Protein AF-A0A5N7BN21-F1 (afdb_monomer_lite)

Sequence (150 aa):
MSEHLEARNLRPLQSQPNEGQCDARDVNPSVMTLRRVSSACKECKRRRIRCNNHKPCDECILHSRECVSDEQCDKRRRISRKNTEQKLEYYRIFLAQLCKAIRECSPTEVDLIVKCVR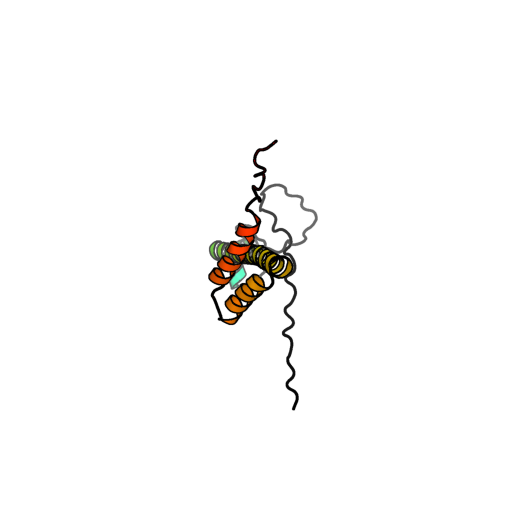SGASEEDIRREVARWLNSEMTPCASESNNQQI

InterPro domains:
  IPR001138 Zn(2)Cys(6) fungal-type DNA-binding domain [PF00172] (40-75)
  IPR001138 Zn(2)Cys(6) fungal-type DNA-binding domain [PS00463] (40-67)
  IPR001138 Zn(2)Cys(6) fungal-type DNA-binding domain [PS50048] (40-69)
  IPR001138 Zn(2)Cys(6) fungal-type DNA-binding domain [SM00066] (35-78)
  IPR001138 Zn(2)Cys(6) fungal-type DNA-binding domain [cd00067] (36-68)
  IPR036864 Zn(2)-C6 fungal-type DNA-binding domain superfamily [G3DSA:4.10.240.10] (32-92)
  IPR036864 Zn(2)-C6 fungal-type DNA-binding domain superfamily [SSF57701] (33-78)
  IPR053187 Notoamide biosynthesis regulator [PTHR47256] (1-136)

Structure (mmCIF, N/CA/C/O backbone):
data_AF-A0A5N7BN21-F1
#
_entry.id   AF-A0A5N7BN21-F1
#
loop_
_atom_site.group_PDB
_atom_site.id
_atom_site.type_symbol
_atom_site.label_atom_id
_atom_site.label_alt_id
_atom_site.label_comp_id
_atom_site.label_asym_id
_atom_site.label_entity_id
_atom_site.label_seq_id
_atom_site.pdbx_PDB_ins_code
_atom_site.Cartn_x
_atom_site.Cartn_y
_atom_site.Cartn_z
_atom_site.occupancy
_atom_site.B_iso_or_equiv
_atom_site.auth_seq_id
_atom_site.auth_comp_id
_atom_site.auth_asym_id
_atom_site.auth_atom_id
_atom_site.pdbx_PDB_model_num
ATOM 1 N N . MET A 1 1 ? -29.474 -26.350 0.770 1.00 38.09 1 MET A N 1
ATOM 2 C CA . MET A 1 1 ? -28.546 -26.363 -0.378 1.00 38.09 1 MET A CA 1
ATOM 3 C C . MET A 1 1 ? -27.389 -25.457 -0.004 1.00 38.09 1 MET A C 1
ATOM 5 O O . MET A 1 1 ? -27.600 -24.261 0.110 1.00 38.09 1 MET A O 1
ATOM 9 N N . SER A 1 2 ? -26.253 -26.044 0.373 1.00 40.28 2 SER A N 1
ATOM 10 C CA . SER A 1 2 ? -25.100 -25.324 0.929 1.00 40.28 2 SER A CA 1
ATOM 11 C C . SER A 1 2 ? -24.259 -24.743 -0.201 1.00 40.28 2 SER A C 1
ATOM 13 O O . SER A 1 2 ? -23.744 -25.493 -1.027 1.00 40.28 2 SER A O 1
ATOM 15 N N . GLU A 1 3 ? -24.126 -23.420 -0.235 1.00 46.72 3 GLU A N 1
ATOM 16 C CA . GLU A 1 3 ? -23.236 -22.717 -1.155 1.00 46.72 3 GLU A CA 1
ATOM 17 C C . GLU A 1 3 ? -21.786 -22.854 -0.67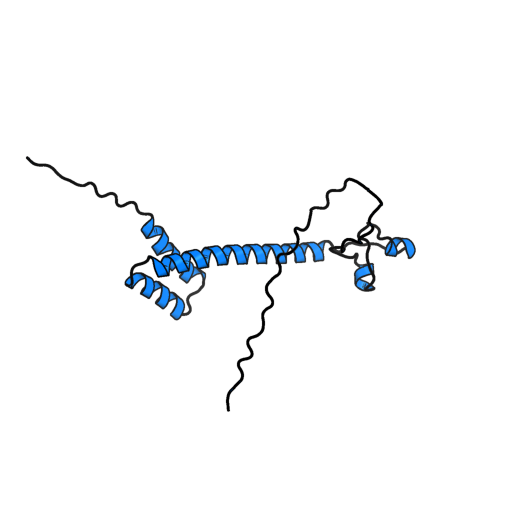4 1.00 46.72 3 GLU A C 1
ATOM 19 O O . GLU A 1 3 ? -21.428 -22.458 0.437 1.00 46.72 3 GLU A O 1
ATOM 24 N N . HIS A 1 4 ? -20.947 -23.459 -1.512 1.00 44.28 4 HIS A N 1
ATOM 25 C CA . HIS A 1 4 ? -19.506 -23.523 -1.311 1.00 44.28 4 HIS A CA 1
ATOM 26 C C . HIS A 1 4 ? -18.904 -22.124 -1.480 1.00 44.28 4 HIS A C 1
ATOM 28 O O . HIS A 1 4 ? -18.790 -21.612 -2.593 1.00 44.28 4 HIS A O 1
ATOM 34 N N . LEU A 1 5 ? -18.474 -21.516 -0.374 1.00 54.94 5 LEU A N 1
ATOM 35 C CA . LEU A 1 5 ? -17.612 -20.341 -0.398 1.00 54.94 5 LEU A CA 1
ATOM 36 C C . LEU A 1 5 ? -16.196 -20.797 -0.786 1.00 54.94 5 LEU A C 1
ATOM 38 O O . LEU A 1 5 ? -15.387 -21.157 0.070 1.00 54.94 5 LEU A O 1
ATOM 42 N N . GLU A 1 6 ? -15.902 -20.840 -2.086 1.00 50.84 6 GLU A N 1
ATOM 43 C CA . GLU A 1 6 ? -14.535 -21.056 -2.560 1.00 50.84 6 GLU A CA 1
ATOM 44 C C . GLU A 1 6 ? -13.660 -19.878 -2.120 1.00 50.84 6 GLU A C 1
ATOM 46 O O . GLU A 1 6 ? -13.686 -18.782 -2.689 1.00 50.84 6 GLU A O 1
ATOM 51 N N . ALA A 1 7 ? -12.858 -20.111 -1.083 1.00 51.22 7 ALA A N 1
ATOM 52 C CA . ALA A 1 7 ? -11.758 -19.238 -0.730 1.00 51.22 7 ALA A CA 1
ATOM 53 C C . ALA A 1 7 ? -10.814 -19.162 -1.937 1.00 51.22 7 ALA A C 1
ATOM 55 O O . ALA A 1 7 ? -10.098 -20.113 -2.257 1.00 51.22 7 ALA A O 1
ATOM 56 N N . ARG A 1 8 ? -10.822 -18.021 -2.635 1.00 61.31 8 ARG A N 1
ATOM 57 C CA . ARG A 1 8 ? -9.830 -17.709 -3.666 1.00 61.31 8 ARG A CA 1
ATOM 58 C C . ARG A 1 8 ? -8.457 -17.790 -3.009 1.00 61.31 8 ARG A C 1
ATOM 60 O O . ARG A 1 8 ? -8.076 -16.898 -2.258 1.00 61.31 8 ARG A O 1
ATOM 67 N N . ASN A 1 9 ? -7.742 -18.877 -3.285 1.00 54.56 9 ASN A N 1
ATOM 68 C CA . ASN A 1 9 ? -6.371 -19.110 -2.852 1.00 54.56 9 ASN A CA 1
ATOM 69 C C . ASN A 1 9 ? -5.457 -18.031 -3.453 1.00 54.56 9 ASN A C 1
ATOM 71 O O . ASN A 1 9 ? -4.865 -18.208 -4.521 1.00 54.56 9 ASN A O 1
ATOM 75 N N . LEU A 1 10 ? -5.373 -16.878 -2.790 1.00 52.53 10 LEU A N 1
ATOM 76 C CA . LEU A 1 10 ? -4.422 -15.830 -3.126 1.00 52.53 10 LEU A CA 1
ATOM 77 C C . LEU A 1 10 ? -3.025 -16.375 -2.828 1.00 52.53 10 LEU A C 1
ATOM 79 O O . LEU A 1 10 ? -2.681 -16.648 -1.679 1.00 52.53 10 LEU A O 1
ATOM 83 N N . ARG A 1 11 ? -2.223 -16.577 -3.881 1.00 62.66 11 ARG A N 1
ATOM 84 C CA . ARG A 1 11 ? -0.827 -16.995 -3.721 1.00 62.66 11 ARG A CA 1
ATOM 85 C C . ARG A 1 11 ? -0.070 -15.947 -2.898 1.00 62.66 11 ARG A C 1
ATOM 87 O O . ARG A 1 11 ? -0.191 -14.759 -3.207 1.00 62.66 11 ARG A O 1
ATOM 94 N N . PRO A 1 12 ? 0.765 -16.366 -1.932 1.00 52.12 12 PRO A N 1
ATOM 95 C CA . PRO A 1 12 ? 1.691 -15.464 -1.264 1.00 52.12 12 PRO A CA 1
ATOM 96 C C . PRO A 1 12 ? 2.575 -14.755 -2.296 1.00 52.12 12 PRO A C 1
ATOM 98 O O . PRO A 1 12 ? 3.145 -15.401 -3.180 1.00 52.12 12 PRO A O 1
ATOM 101 N N . LEU A 1 13 ? 2.691 -13.429 -2.193 1.00 48.34 13 LEU A N 1
ATOM 102 C CA . LEU A 1 13 ? 3.691 -12.666 -2.936 1.00 48.34 13 LEU A CA 1
ATOM 103 C C . LEU A 1 13 ? 5.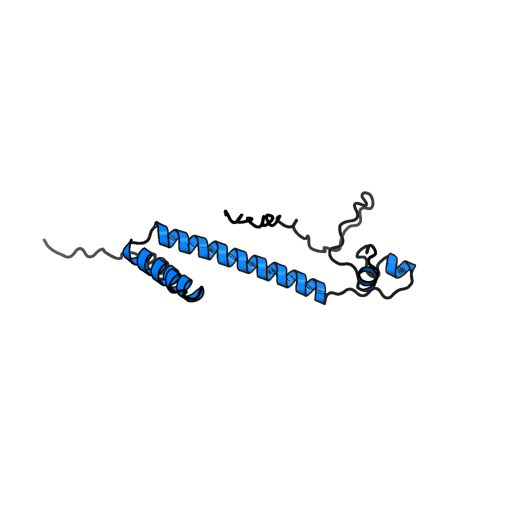074 -13.153 -2.489 1.00 48.34 13 LEU A C 1
ATOM 105 O O . LEU A 1 13 ? 5.533 -12.817 -1.401 1.00 48.34 13 LEU A O 1
ATOM 109 N N . GLN A 1 14 ? 5.729 -13.968 -3.317 1.00 50.12 14 GLN A N 1
ATOM 110 C CA . GLN A 1 14 ? 7.148 -14.263 -3.144 1.00 50.12 14 GLN A CA 1
ATOM 111 C C . GLN A 1 14 ? 7.927 -12.946 -3.197 1.00 50.12 14 GLN A C 1
ATOM 113 O O . GLN A 1 14 ? 7.736 -12.137 -4.111 1.00 50.12 14 GLN A O 1
ATOM 118 N N . SER A 1 15 ? 8.814 -12.746 -2.224 1.00 51.09 15 SER A N 1
ATOM 119 C CA . SER A 1 15 ? 9.821 -11.694 -2.256 1.00 51.09 15 SER A CA 1
ATOM 120 C C . SER A 1 15 ? 10.608 -11.812 -3.560 1.00 51.09 15 SER A C 1
ATOM 122 O O . SER A 1 15 ? 11.156 -12.867 -3.885 1.00 51.09 15 SER A O 1
ATOM 124 N N . GLN A 1 16 ? 10.619 -10.740 -4.355 1.00 55.62 16 GLN A N 1
ATOM 125 C CA . GLN A 1 16 ? 11.449 -10.721 -5.552 1.00 55.62 16 GLN A CA 1
ATOM 126 C C . GLN A 1 16 ? 12.922 -10.776 -5.129 1.00 55.62 16 GLN A C 1
ATOM 128 O O . GLN A 1 16 ? 13.300 -10.071 -4.188 1.00 55.62 16 GLN A O 1
ATOM 133 N N . PRO A 1 17 ? 13.762 -11.579 -5.806 1.00 44.91 17 PRO A N 1
ATOM 134 C CA . PRO A 1 17 ? 15.196 -11.479 -5.618 1.00 44.91 17 PRO A CA 1
ATOM 135 C C . PRO A 1 17 ? 15.615 -10.052 -5.968 1.00 44.91 17 PRO A C 1
ATOM 137 O O . PRO A 1 17 ? 15.155 -9.498 -6.966 1.00 44.91 17 PRO A O 1
ATOM 140 N N . ASN A 1 18 ? 16.446 -9.471 -5.105 1.00 46.22 18 ASN A N 1
ATOM 141 C CA . ASN A 1 18 ? 17.007 -8.134 -5.237 1.00 46.22 18 ASN A CA 1
ATOM 142 C C . ASN A 1 18 ? 17.478 -7.911 -6.687 1.00 46.22 18 ASN A C 1
ATOM 144 O O . ASN A 1 18 ? 18.413 -8.570 -7.146 1.00 46.22 18 ASN A O 1
ATOM 148 N N . GLU A 1 19 ? 16.775 -7.049 -7.432 1.00 43.84 19 GLU A N 1
ATOM 149 C CA . GLU A 1 19 ? 17.134 -6.688 -8.803 1.00 43.84 19 GLU A CA 1
ATOM 150 C C . GLU A 1 19 ? 18.400 -5.834 -8.739 1.00 43.84 19 GLU A C 1
ATOM 152 O O . GLU A 1 19 ? 18.345 -4.608 -8.633 1.00 43.84 19 GLU A O 1
ATOM 157 N N . GLY A 1 20 ? 19.542 -6.525 -8.747 1.00 41.53 20 GLY A N 1
ATOM 158 C CA . GLY A 1 20 ? 20.866 -5.931 -8.788 1.00 41.53 20 GLY A CA 1
ATOM 159 C C . GLY A 1 20 ? 20.964 -4.923 -9.927 1.00 41.53 20 GLY A C 1
ATOM 160 O O . GLY A 1 20 ? 20.608 -5.208 -11.074 1.00 41.53 20 GLY A O 1
ATOM 161 N N . GLN A 1 21 ? 21.421 -3.732 -9.559 1.00 39.38 21 GLN A N 1
ATOM 162 C CA . GLN A 1 21 ? 21.781 -2.644 -10.450 1.00 39.38 21 GLN A CA 1
ATOM 163 C C . GLN A 1 21 ? 22.681 -3.143 -11.586 1.00 39.38 21 GLN A C 1
ATOM 165 O O . GLN A 1 21 ? 23.513 -4.033 -11.419 1.00 39.38 21 GLN A O 1
ATOM 170 N N . CYS A 1 22 ? 22.497 -2.555 -12.766 1.00 39.53 22 CYS A N 1
ATOM 171 C CA . CYS A 1 22 ? 23.402 -2.718 -13.889 1.00 39.53 22 CYS A CA 1
ATOM 172 C C . CYS A 1 22 ? 24.695 -1.935 -13.623 1.00 39.53 22 CYS A C 1
ATOM 174 O O . CYS A 1 22 ? 24.885 -0.848 -14.165 1.00 39.53 22 CYS A O 1
ATOM 176 N N . ASP A 1 23 ? 25.579 -2.491 -12.799 1.00 32.22 23 ASP A N 1
ATOM 177 C CA . ASP A 1 23 ? 26.976 -2.077 -12.797 1.00 32.22 23 ASP A CA 1
ATOM 178 C C . ASP A 1 23 ? 27.667 -2.751 -13.980 1.00 32.22 23 ASP A C 1
ATOM 180 O O . ASP A 1 23 ? 27.903 -3.959 -14.024 1.00 32.22 23 ASP A O 1
ATOM 184 N N . ALA A 1 24 ? 27.936 -1.942 -15.001 1.00 47.94 24 ALA A N 1
ATOM 185 C CA . ALA A 1 24 ? 28.828 -2.303 -16.081 1.00 47.94 24 ALA A CA 1
ATOM 186 C C . ALA A 1 24 ? 30.251 -2.359 -15.522 1.00 47.94 24 ALA A C 1
ATOM 188 O O . ALA A 1 24 ? 30.919 -1.328 -15.481 1.00 47.94 24 ALA A O 1
ATOM 189 N N . ARG A 1 25 ? 30.700 -3.538 -15.079 1.00 46.41 25 ARG A N 1
ATOM 190 C CA . ARG A 1 25 ? 32.109 -3.959 -15.080 1.00 46.41 25 ARG A CA 1
ATOM 191 C C . ARG A 1 25 ? 32.231 -5.436 -14.699 1.00 46.41 25 ARG A C 1
ATOM 193 O O . ARG A 1 25 ? 31.701 -5.872 -13.687 1.00 46.41 25 ARG A O 1
ATOM 200 N N . ASP A 1 26 ? 33.018 -6.113 -15.525 1.00 38.28 26 ASP A N 1
ATOM 201 C CA . ASP A 1 26 ? 33.724 -7.376 -15.310 1.00 38.28 26 ASP A CA 1
ATOM 202 C C . ASP A 1 26 ? 33.130 -8.633 -15.971 1.00 38.28 26 ASP A C 1
ATOM 204 O O . ASP A 1 26 ? 32.076 -9.164 -15.619 1.00 38.28 26 ASP A O 1
ATOM 208 N N . VAL A 1 27 ? 33.846 -9.075 -17.008 1.00 50.09 27 VAL A N 1
ATOM 209 C CA . VAL A 1 27 ? 33.565 -10.239 -17.847 1.00 50.09 27 VAL A CA 1
ATOM 210 C C . VAL A 1 27 ? 34.385 -11.402 -17.299 1.00 50.09 27 VAL A C 1
ATOM 212 O O . VAL A 1 27 ? 35.602 -11.416 -17.446 1.00 50.09 27 VAL A O 1
ATOM 215 N N . ASN A 1 28 ? 33.720 -12.412 -16.737 1.00 47.00 28 ASN A N 1
ATOM 216 C CA . ASN A 1 28 ? 34.313 -13.733 -16.527 1.00 47.00 28 ASN A CA 1
ATOM 217 C C . ASN A 1 28 ? 33.505 -14.783 -17.325 1.00 47.00 28 ASN A C 1
ATOM 219 O O . ASN A 1 28 ? 32.324 -14.990 -17.027 1.00 47.00 28 ASN A O 1
ATOM 223 N N . PRO A 1 29 ? 34.078 -15.413 -18.371 1.00 48.88 29 PRO A N 1
ATOM 224 C CA . PRO A 1 29 ? 33.314 -16.154 -19.372 1.00 48.88 29 PRO A CA 1
ATOM 225 C C . PRO A 1 29 ? 33.201 -17.667 -19.093 1.00 48.88 29 PRO A C 1
ATOM 227 O O . PRO A 1 29 ? 33.386 -18.452 -20.019 1.00 48.88 29 PRO A O 1
ATOM 230 N N . SER A 1 30 ? 32.894 -18.125 -17.869 1.00 46.91 30 SER A N 1
ATOM 231 C CA . SER A 1 30 ? 32.831 -19.586 -17.612 1.00 46.91 30 SER A CA 1
ATOM 232 C C . SER A 1 30 ? 31.539 -20.175 -17.038 1.00 46.91 30 SER A C 1
ATOM 234 O O . SER A 1 30 ? 31.475 -21.388 -16.860 1.00 46.91 30 SER A O 1
ATOM 236 N N . VAL A 1 31 ? 30.456 -19.412 -16.846 1.00 46.28 31 VAL A N 1
ATOM 237 C CA . VAL A 1 31 ? 29.151 -20.012 -16.496 1.00 46.28 31 VAL A CA 1
ATOM 238 C C . VAL A 1 31 ? 28.005 -19.266 -17.181 1.00 46.28 31 VAL A C 1
ATOM 240 O O . VAL A 1 31 ? 27.426 -18.330 -16.630 1.00 46.28 31 VAL A O 1
ATOM 243 N N . MET A 1 32 ? 27.633 -19.702 -18.390 1.00 51.50 32 MET A N 1
ATOM 244 C CA . MET A 1 32 ? 26.446 -19.217 -19.110 1.00 51.50 32 MET A CA 1
ATOM 245 C C . MET A 1 32 ? 25.147 -19.765 -18.497 1.00 51.50 32 MET A C 1
ATOM 247 O O . MET A 1 32 ? 24.338 -20.413 -19.162 1.00 51.50 32 MET A O 1
ATOM 251 N N . THR A 1 33 ? 24.891 -19.461 -17.226 1.00 48.56 33 THR A N 1
ATOM 252 C CA . THR A 1 33 ? 23.494 -19.377 -16.799 1.00 48.56 33 THR A CA 1
ATOM 253 C C . THR A 1 33 ? 22.937 -18.135 -17.484 1.00 48.56 33 THR A C 1
ATOM 255 O O . THR A 1 33 ? 23.306 -17.013 -17.141 1.00 48.56 33 THR A O 1
ATOM 258 N N . LEU A 1 34 ? 22.118 -18.319 -18.527 1.00 53.66 34 LEU A N 1
ATOM 259 C CA . LEU A 1 34 ? 21.398 -17.215 -19.164 1.00 53.66 34 LEU A CA 1
ATOM 260 C C . LEU A 1 34 ? 20.577 -16.512 -18.079 1.00 53.66 34 LEU A C 1
ATOM 262 O O . LEU A 1 34 ? 19.477 -16.952 -17.730 1.00 53.66 34 LEU A O 1
ATOM 266 N N . ARG A 1 35 ? 21.135 -15.434 -17.512 1.00 59.38 35 ARG A N 1
ATOM 267 C CA . ARG A 1 35 ? 20.431 -14.584 -16.559 1.00 59.38 35 ARG A CA 1
ATOM 268 C C . ARG A 1 35 ? 19.147 -14.149 -17.241 1.00 59.38 35 ARG A C 1
ATOM 270 O O . ARG A 1 35 ? 19.170 -13.661 -18.372 1.00 59.38 35 ARG A O 1
ATOM 277 N N . ARG A 1 36 ? 18.013 -14.379 -16.572 1.00 57.91 36 ARG A N 1
ATOM 278 C CA . ARG A 1 36 ? 16.713 -13.968 -17.097 1.00 57.91 36 ARG A CA 1
ATOM 279 C C . ARG A 1 36 ? 16.763 -12.471 -17.348 1.00 57.91 36 ARG A C 1
ATOM 281 O O . ARG A 1 36 ? 16.892 -11.671 -16.429 1.00 57.91 36 ARG A O 1
ATOM 288 N N . VAL A 1 37 ? 16.670 -12.130 -18.620 1.00 63.94 37 VAL A N 1
ATOM 289 C CA . VAL A 1 37 ? 16.611 -10.762 -19.095 1.00 63.94 37 VAL A CA 1
ATOM 290 C C . VAL A 1 37 ? 15.339 -10.113 -18.560 1.00 63.94 37 VAL A C 1
ATOM 292 O O . VAL A 1 37 ? 14.235 -10.590 -18.822 1.00 63.94 37 VAL A O 1
ATOM 295 N N . SER A 1 38 ? 15.498 -9.032 -17.792 1.00 64.75 38 SER A N 1
ATOM 296 C CA . SER A 1 38 ? 14.387 -8.287 -17.185 1.00 64.75 38 SER A CA 1
ATOM 297 C C . SER A 1 38 ? 13.464 -7.648 -18.233 1.00 64.75 38 SER A C 1
ATOM 299 O O . SER A 1 38 ? 12.269 -7.481 -17.973 1.00 64.75 38 SER A O 1
ATOM 301 N N . SER A 1 39 ? 13.980 -7.358 -19.438 1.00 74.56 39 SER A N 1
ATOM 302 C CA . SER A 1 39 ? 13.212 -6.802 -20.555 1.00 74.56 39 SER A CA 1
ATOM 303 C C . SER A 1 39 ? 13.826 -7.101 -21.927 1.00 74.56 39 SER A C 1
ATOM 305 O O . SER A 1 39 ? 14.915 -6.647 -22.255 1.00 74.56 39 SER A O 1
ATOM 307 N N . ALA A 1 40 ? 13.106 -7.830 -22.782 1.00 86.88 40 ALA A N 1
ATOM 308 C CA . ALA A 1 40 ? 13.496 -8.006 -24.182 1.00 86.88 40 ALA A CA 1
ATOM 309 C C . ALA A 1 40 ? 13.332 -6.702 -25.002 1.00 86.88 40 ALA A C 1
ATOM 311 O O . ALA A 1 40 ? 12.490 -5.857 -24.685 1.00 86.88 40 ALA A O 1
ATOM 312 N N . CYS A 1 41 ? 14.105 -6.531 -26.083 1.00 88.44 41 CYS A N 1
ATOM 313 C CA . CYS A 1 41 ? 13.899 -5.422 -27.027 1.00 88.44 41 CYS A CA 1
ATOM 314 C C . CYS A 1 41 ? 12.527 -5.524 -27.729 1.00 88.44 41 CYS A C 1
ATOM 316 O O . CYS A 1 41 ? 11.894 -6.584 -27.716 1.00 88.44 41 CYS A O 1
ATOM 318 N N . LYS A 1 42 ? 12.066 -4.434 -28.355 1.00 89.12 42 LYS A N 1
ATOM 319 C CA . LYS A 1 42 ? 10.767 -4.364 -29.044 1.00 89.12 42 LYS A CA 1
ATOM 320 C C . LYS A 1 42 ? 10.610 -5.465 -30.097 1.00 89.12 42 LYS A C 1
ATOM 322 O O . LYS A 1 42 ? 9.578 -6.129 -30.115 1.00 89.12 42 LYS A O 1
ATOM 327 N N . GLU A 1 43 ? 11.645 -5.730 -30.894 1.00 90.94 43 GLU A N 1
ATOM 328 C CA . GLU A 1 43 ? 11.593 -6.767 -31.931 1.00 90.94 43 GLU A CA 1
ATOM 329 C C . GLU A 1 43 ? 11.533 -8.191 -31.368 1.00 90.94 43 GLU A C 1
ATOM 331 O O . GLU A 1 43 ? 10.679 -8.979 -31.782 1.00 90.94 43 GLU A O 1
ATOM 336 N N . CYS A 1 44 ? 12.356 -8.524 -30.371 1.00 89.62 44 CYS A N 1
ATOM 337 C CA . CYS A 1 44 ? 12.289 -9.842 -29.735 1.00 89.62 44 CYS A CA 1
ATOM 338 C C . CYS A 1 44 ? 10.971 -10.047 -28.971 1.00 89.62 44 CYS A C 1
ATOM 340 O O . CYS A 1 44 ? 10.412 -11.144 -29.012 1.00 89.62 44 CYS A O 1
ATOM 342 N N . LYS A 1 45 ? 10.424 -8.991 -28.341 1.00 86.81 45 LYS A N 1
ATOM 343 C CA . LYS A 1 45 ? 9.078 -9.007 -27.734 1.00 86.81 45 LYS A CA 1
ATOM 344 C C . LYS A 1 45 ? 8.002 -9.290 -28.784 1.00 86.81 45 LYS A C 1
ATOM 346 O O . LYS A 1 45 ? 7.183 -10.185 -28.581 1.00 86.81 45 LYS A O 1
ATOM 351 N N . ARG A 1 46 ? 8.028 -8.577 -29.916 1.00 88.69 46 ARG A N 1
ATOM 352 C CA . ARG A 1 46 ? 7.068 -8.737 -31.020 1.00 88.69 46 ARG A CA 1
ATOM 353 C C . ARG A 1 46 ? 7.095 -10.150 -31.607 1.00 88.69 46 ARG A C 1
ATOM 355 O O . ARG A 1 46 ? 6.043 -10.712 -31.892 1.00 88.69 46 ARG A O 1
ATOM 362 N N . ARG A 1 47 ? 8.288 -10.732 -31.756 1.00 88.56 47 ARG A N 1
ATOM 363 C CA . ARG A 1 47 ? 8.493 -12.070 -32.339 1.00 88.56 47 ARG A CA 1
ATOM 364 C C . ARG A 1 47 ? 8.383 -13.224 -31.340 1.00 88.56 47 ARG A C 1
ATOM 366 O O . ARG A 1 47 ? 8.386 -14.371 -31.767 1.00 88.56 47 ARG A O 1
ATOM 373 N N . ARG A 1 48 ? 8.257 -12.938 -30.038 1.00 88.19 48 ARG A N 1
ATOM 374 C CA . ARG A 1 48 ? 8.188 -13.934 -28.949 1.00 88.19 48 ARG A CA 1
ATOM 375 C C . ARG A 1 48 ? 9.405 -14.874 -28.900 1.00 88.19 48 ARG A C 1
ATOM 377 O O . ARG A 1 48 ? 9.273 -16.057 -28.602 1.00 88.19 48 ARG A O 1
ATOM 384 N N . ILE A 1 49 ? 10.592 -14.329 -29.160 1.00 88.12 49 ILE A N 1
ATOM 385 C CA . ILE A 1 49 ? 11.879 -15.044 -29.136 1.00 88.12 49 ILE A CA 1
ATOM 386 C C . ILE A 1 49 ? 12.760 -14.562 -27.977 1.00 88.12 49 ILE A C 1
ATOM 388 O O . ILE A 1 49 ? 12.520 -13.503 -27.389 1.00 88.12 49 ILE A O 1
ATOM 392 N N . ARG A 1 50 ? 13.778 -15.351 -27.614 1.00 84.94 50 ARG A N 1
ATOM 393 C CA . ARG A 1 50 ? 14.686 -15.016 -26.505 1.00 84.94 50 ARG A CA 1
ATOM 394 C C . ARG A 1 50 ? 15.555 -13.805 -26.871 1.00 84.94 50 ARG A C 1
ATOM 396 O O . ARG A 1 50 ? 16.076 -13.718 -27.972 1.00 84.94 50 ARG A O 1
ATOM 403 N N . CYS A 1 51 ? 15.718 -12.879 -25.928 1.00 87.88 51 CYS A N 1
ATOM 404 C CA . CYS A 1 51 ? 16.583 -11.704 -26.056 1.00 87.88 51 CYS A CA 1
ATOM 405 C C . CYS A 1 51 ? 17.722 -11.821 -25.043 1.00 87.88 51 CYS A C 1
ATOM 407 O O . CYS A 1 51 ? 17.467 -12.179 -23.896 1.00 87.88 51 CYS A O 1
ATOM 409 N N . ASN A 1 52 ? 18.949 -11.497 -25.450 1.00 85.00 52 ASN A N 1
ATOM 410 C CA . ASN A 1 52 ? 20.160 -11.603 -24.629 1.00 85.00 52 ASN A CA 1
ATOM 411 C C . ASN A 1 52 ? 20.531 -10.298 -23.885 1.00 85.00 52 ASN A C 1
ATOM 413 O O . ASN A 1 52 ? 21.574 -10.230 -23.251 1.00 85.00 52 ASN A O 1
ATOM 417 N N . ASN A 1 53 ? 19.683 -9.263 -23.946 1.00 73.50 53 ASN A N 1
ATOM 418 C CA . ASN A 1 53 ? 19.861 -7.939 -23.319 1.00 73.50 53 ASN A CA 1
ATOM 419 C C . ASN A 1 53 ? 21.052 -7.088 -23.779 1.00 73.50 53 ASN A C 1
ATOM 421 O O . ASN A 1 53 ? 21.103 -5.916 -23.404 1.00 73.50 53 ASN A O 1
ATOM 425 N N . HIS A 1 54 ? 21.943 -7.610 -24.622 1.00 81.75 54 HIS A N 1
ATOM 426 C CA . HIS A 1 54 ? 22.942 -6.795 -25.304 1.00 81.75 54 HIS A CA 1
ATOM 427 C C . HIS A 1 54 ? 22.256 -5.768 -26.224 1.00 81.75 54 HIS A C 1
ATOM 429 O O . HIS A 1 54 ? 21.119 -5.975 -26.674 1.00 81.75 54 HIS A O 1
ATOM 435 N N . LYS A 1 55 ? 22.910 -4.629 -26.467 1.00 82.25 55 LYS A N 1
ATOM 436 C CA . LYS A 1 55 ? 22.383 -3.548 -27.310 1.00 82.25 55 LYS A CA 1
ATOM 437 C C . LYS A 1 55 ? 23.418 -3.193 -28.380 1.00 82.25 55 LYS A C 1
ATOM 439 O O . LYS A 1 55 ? 24.418 -2.574 -28.033 1.00 82.25 55 LYS A O 1
ATOM 444 N N . PRO A 1 56 ? 23.184 -3.550 -29.658 1.00 87.12 56 PRO A N 1
ATOM 445 C CA . PRO A 1 56 ? 22.057 -4.335 -30.190 1.00 87.12 56 PRO A CA 1
ATOM 446 C C . PRO A 1 56 ? 22.088 -5.818 -29.764 1.00 87.12 56 PRO A C 1
ATOM 448 O O . PRO A 1 56 ? 23.145 -6.362 -29.480 1.00 87.12 56 PRO A O 1
ATOM 451 N N . CYS A 1 57 ? 20.927 -6.476 -29.692 1.00 89.94 57 CYS A N 1
ATOM 452 C CA . CYS A 1 57 ? 20.811 -7.869 -29.237 1.00 89.94 57 CYS A CA 1
ATOM 453 C C . CYS A 1 57 ? 21.360 -8.866 -30.279 1.00 89.94 57 CYS A C 1
ATOM 455 O O . CYS A 1 57 ? 21.264 -8.568 -31.465 1.00 89.94 57 CYS A O 1
ATOM 457 N N . ASP A 1 58 ? 21.860 -10.050 -29.895 1.00 90.00 58 ASP A N 1
ATOM 458 C CA . ASP A 1 58 ? 22.483 -10.996 -30.861 1.00 90.00 58 ASP A CA 1
ATOM 459 C C . ASP A 1 58 ? 21.509 -11.406 -31.967 1.00 90.00 58 ASP A C 1
ATOM 461 O O . ASP A 1 58 ? 21.842 -11.405 -33.144 1.00 90.00 58 ASP A O 1
ATOM 465 N N . GLU A 1 59 ? 20.260 -11.669 -31.590 1.00 90.75 59 GLU A N 1
ATOM 466 C CA . GLU A 1 59 ? 19.161 -11.980 -32.507 1.00 90.75 59 GLU A CA 1
ATOM 467 C C . GLU A 1 59 ? 18.864 -10.820 -33.476 1.00 90.75 59 GLU A C 1
ATOM 469 O O . GLU A 1 59 ? 18.495 -11.009 -34.635 1.00 90.75 59 GLU A O 1
ATOM 474 N N . CYS A 1 60 ? 19.034 -9.589 -33.003 1.00 90.56 60 CYS A N 1
ATOM 475 C CA . CYS A 1 60 ? 18.842 -8.386 -33.793 1.00 90.56 60 CYS A CA 1
ATOM 476 C C . CYS A 1 60 ? 20.011 -8.194 -34.768 1.00 90.56 60 CYS A C 1
ATOM 478 O O . CYS A 1 60 ? 19.778 -7.851 -35.922 1.00 90.56 60 CYS A O 1
ATOM 480 N N . ILE A 1 61 ? 21.244 -8.462 -34.326 1.00 92.50 61 ILE A N 1
ATOM 481 C CA . ILE A 1 61 ? 22.460 -8.414 -35.149 1.00 92.50 61 ILE A CA 1
ATOM 482 C C . ILE A 1 61 ? 22.392 -9.478 -36.248 1.00 92.50 61 ILE A C 1
ATOM 484 O O . ILE A 1 61 ? 22.533 -9.147 -37.424 1.00 92.50 61 ILE A O 1
ATOM 488 N N . LEU A 1 62 ? 22.107 -10.731 -35.874 1.00 92.88 62 LEU A N 1
ATOM 489 C CA . LEU A 1 62 ? 22.062 -11.888 -36.773 1.00 92.88 62 LEU A CA 1
ATOM 490 C C . LEU A 1 62 ? 21.095 -11.680 -37.940 1.00 92.88 62 LEU A C 1
ATOM 492 O O . LEU A 1 62 ? 21.359 -12.099 -39.062 1.00 92.88 62 LEU A O 1
ATOM 496 N N . HIS A 1 63 ? 19.969 -11.026 -37.673 1.00 91.06 63 HIS A N 1
ATOM 497 C CA . HIS A 1 63 ? 18.955 -10.759 -38.684 1.00 91.06 63 HIS A CA 1
ATOM 498 C C . HIS A 1 63 ? 18.974 -9.329 -39.221 1.00 91.06 63 HIS A C 1
ATOM 500 O O . HIS A 1 63 ? 18.027 -8.942 -39.910 1.00 91.06 63 HIS A O 1
ATOM 506 N N . SER A 1 64 ? 20.001 -8.549 -38.875 1.00 88.69 64 SER A N 1
ATOM 507 C CA . SER A 1 64 ? 20.168 -7.154 -39.294 1.00 88.69 64 SER A CA 1
ATOM 508 C C . SER A 1 64 ? 18.908 -6.305 -39.052 1.00 88.69 64 SER A C 1
ATOM 510 O O . SER A 1 64 ? 18.450 -5.568 -39.921 1.00 88.69 64 SER A O 1
ATOM 512 N N . ARG A 1 65 ? 18.309 -6.446 -37.864 1.00 90.38 65 ARG A N 1
ATOM 513 C CA . ARG A 1 65 ? 17.092 -5.741 -37.431 1.00 90.38 65 ARG A CA 1
ATOM 514 C C . ARG A 1 65 ? 17.431 -4.615 -36.466 1.00 90.38 65 ARG A C 1
ATOM 516 O O . ARG A 1 65 ? 18.363 -4.713 -35.667 1.00 90.38 65 ARG A O 1
ATOM 523 N N . GLU A 1 66 ? 16.589 -3.590 -36.456 1.00 89.75 66 GLU A N 1
ATOM 524 C CA . GLU A 1 66 ? 16.69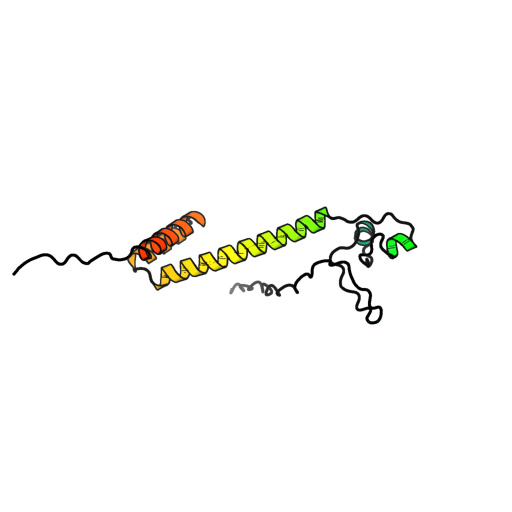5 -2.499 -35.494 1.00 89.75 66 GLU A CA 1
ATOM 525 C C . GLU A 1 66 ? 16.389 -2.983 -34.062 1.00 89.75 66 GLU A C 1
ATOM 527 O O . GLU A 1 66 ? 15.299 -3.470 -33.749 1.00 89.75 66 GLU A O 1
ATOM 532 N N . CYS A 1 67 ? 17.368 -2.854 -33.163 1.00 89.88 67 CYS A N 1
ATOM 533 C CA . CYS A 1 67 ? 17.238 -3.269 -31.768 1.00 89.88 67 CYS A CA 1
ATOM 534 C C . CYS A 1 67 ? 16.840 -2.097 -30.861 1.00 89.88 67 CYS A C 1
ATOM 536 O O . CYS A 1 67 ? 17.691 -1.495 -30.207 1.00 89.88 67 CYS A O 1
ATOM 538 N N . VAL A 1 68 ? 15.540 -1.832 -30.730 1.00 88.56 68 VAL A N 1
ATOM 539 C CA . VAL A 1 68 ? 15.039 -0.758 -29.853 1.00 88.56 68 VAL A CA 1
ATOM 540 C C . VAL A 1 68 ? 14.590 -1.300 -28.493 1.00 88.56 68 VAL A C 1
ATOM 542 O O . VAL A 1 68 ? 13.794 -2.238 -28.411 1.00 88.56 68 VAL A O 1
ATOM 545 N N . SER A 1 69 ? 15.073 -0.709 -27.400 1.00 81.88 69 SER A N 1
ATOM 546 C CA . SER A 1 69 ? 14.565 -0.966 -26.042 1.00 81.88 69 SER A CA 1
ATOM 547 C C . SER A 1 69 ? 13.267 -0.200 -25.789 1.00 81.88 69 SER A C 1
ATOM 549 O O . SER A 1 69 ? 13.138 0.953 -26.186 1.00 81.88 69 SER A O 1
ATOM 551 N N . ASP A 1 70 ? 12.308 -0.809 -25.092 1.00 74.25 70 ASP A N 1
ATOM 552 C CA . ASP A 1 70 ? 11.118 -0.097 -24.611 1.00 74.25 70 ASP A CA 1
ATOM 553 C C . ASP A 1 70 ? 11.319 0.352 -23.161 1.00 74.25 70 ASP A C 1
ATOM 555 O O . ASP A 1 70 ? 10.758 -0.219 -22.223 1.00 74.25 70 ASP A O 1
ATOM 559 N N . GLU A 1 71 ? 12.146 1.385 -22.983 1.00 69.94 71 GLU A N 1
ATOM 560 C CA . GLU A 1 71 ? 12.418 1.950 -21.659 1.00 69.94 71 GLU A CA 1
ATOM 561 C C . GLU A 1 71 ? 11.149 2.439 -20.954 1.00 69.94 71 GLU A C 1
ATOM 563 O O . GLU A 1 71 ? 11.098 2.488 -19.728 1.00 69.94 71 GLU A O 1
ATOM 568 N N . GLN A 1 72 ? 10.116 2.824 -21.704 1.00 71.31 72 GLN A N 1
ATOM 569 C CA . GLN A 1 72 ? 8.894 3.383 -21.140 1.00 71.31 72 GLN A CA 1
ATOM 570 C C . GLN A 1 72 ? 8.020 2.296 -20.510 1.00 71.31 72 GLN A C 1
ATOM 572 O O . GLN A 1 72 ? 7.486 2.493 -19.415 1.00 71.31 72 GLN A O 1
ATOM 577 N N . CYS A 1 73 ? 7.918 1.123 -21.140 1.00 70.06 73 CYS A N 1
ATOM 578 C CA . CYS A 1 73 ? 7.285 -0.040 -20.521 1.00 70.06 73 CYS A CA 1
ATOM 579 C C . CYS A 1 73 ? 8.015 -0.469 -19.237 1.00 70.06 73 CYS A C 1
ATOM 581 O O . CYS A 1 73 ? 7.368 -0.771 -18.230 1.00 70.06 73 CYS A O 1
ATOM 583 N N . ASP A 1 74 ? 9.346 -0.430 -19.249 1.00 71.38 74 ASP A N 1
ATOM 584 C CA . ASP A 1 74 ? 10.163 -0.834 -18.102 1.00 71.38 74 ASP A CA 1
ATOM 585 C C . ASP A 1 74 ? 10.066 0.177 -16.950 1.00 71.38 74 ASP A C 1
ATOM 587 O O . ASP A 1 74 ? 9.877 -0.211 -15.792 1.00 71.38 74 ASP A O 1
ATOM 591 N N . LYS A 1 75 ? 10.059 1.481 -17.264 1.00 76.88 75 LYS A N 1
ATOM 592 C CA . LYS A 1 75 ? 9.770 2.561 -16.306 1.00 76.88 75 LYS A CA 1
ATOM 593 C C . LYS A 1 75 ? 8.387 2.376 -15.671 1.00 76.88 75 LYS A C 1
ATOM 595 O O . LYS A 1 75 ? 8.286 2.412 -14.446 1.00 76.88 75 LYS A O 1
ATOM 600 N N . ARG A 1 76 ? 7.337 2.091 -16.459 1.00 79.75 76 ARG A N 1
ATOM 601 C CA . ARG A 1 76 ? 5.981 1.822 -15.928 1.00 79.75 76 ARG A CA 1
ATOM 602 C C . ARG A 1 76 ? 5.955 0.636 -14.965 1.00 79.75 76 ARG A C 1
ATOM 604 O O . ARG A 1 76 ? 5.372 0.749 -13.888 1.00 79.75 76 ARG A O 1
ATOM 611 N N . ARG A 1 77 ? 6.609 -0.480 -15.311 1.00 81.19 77 ARG A N 1
ATOM 612 C CA . ARG A 1 77 ? 6.674 -1.667 -14.439 1.00 81.19 77 ARG A CA 1
ATOM 613 C C . ARG A 1 77 ? 7.397 -1.361 -13.126 1.00 81.19 77 ARG A C 1
ATOM 615 O O . ARG A 1 77 ? 6.916 -1.752 -12.064 1.00 81.19 77 ARG A O 1
ATOM 622 N N . ARG A 1 78 ? 8.504 -0.614 -13.187 1.00 83.25 78 ARG A N 1
ATOM 623 C CA . ARG A 1 78 ? 9.251 -0.174 -12.000 1.00 83.25 78 ARG A CA 1
ATOM 624 C C . ARG A 1 78 ? 8.420 0.747 -11.106 1.00 83.25 78 ARG A C 1
ATOM 626 O O . ARG A 1 78 ? 8.416 0.557 -9.895 1.00 83.25 78 ARG A O 1
ATOM 633 N N . ILE A 1 79 ? 7.706 1.713 -11.685 1.00 88.44 79 ILE A N 1
ATOM 634 C CA . ILE A 1 79 ? 6.832 2.631 -10.936 1.00 88.44 79 ILE A CA 1
ATOM 635 C C . ILE A 1 79 ? 5.683 1.860 -10.282 1.00 88.44 79 ILE A C 1
ATOM 637 O O . ILE A 1 79 ? 5.428 2.037 -9.099 1.00 88.44 79 ILE A O 1
ATOM 641 N N . SER A 1 80 ? 5.034 0.950 -11.013 1.00 88.56 80 SER A N 1
ATOM 642 C CA . SER A 1 80 ? 3.958 0.118 -10.463 1.00 88.56 80 SER A CA 1
ATOM 643 C C . SER A 1 80 ? 4.428 -0.716 -9.263 1.00 88.56 80 SER A C 1
ATOM 645 O O . SER A 1 80 ? 3.736 -0.756 -8.242 1.00 88.56 80 SER A O 1
ATOM 647 N N . ARG A 1 81 ? 5.629 -1.309 -9.340 1.00 89.69 81 ARG A N 1
ATOM 648 C CA . ARG A 1 81 ? 6.246 -2.017 -8.210 1.00 89.69 81 ARG A CA 1
ATOM 649 C C . ARG A 1 81 ? 6.503 -1.098 -7.019 1.00 89.69 81 ARG A C 1
ATOM 651 O O . ARG A 1 81 ? 6.019 -1.395 -5.933 1.00 89.69 81 ARG A O 1
ATOM 658 N N . LYS A 1 82 ? 7.174 0.037 -7.237 1.00 91.69 82 LYS A N 1
ATOM 659 C CA . LYS A 1 82 ? 7.461 1.016 -6.176 1.00 91.69 82 LYS A CA 1
ATOM 660 C C . LYS A 1 82 ? 6.192 1.529 -5.498 1.00 91.69 82 LYS A C 1
ATOM 662 O O . LYS A 1 82 ? 6.136 1.574 -4.278 1.00 91.69 82 LYS A O 1
ATOM 667 N N . ASN A 1 83 ? 5.158 1.855 -6.270 1.00 94.06 83 ASN A N 1
ATOM 668 C CA . ASN A 1 83 ? 3.883 2.318 -5.724 1.00 94.06 83 ASN A CA 1
ATOM 669 C C . ASN A 1 83 ? 3.198 1.227 -4.890 1.00 94.06 83 ASN A C 1
ATOM 671 O O . ASN A 1 83 ? 2.574 1.527 -3.878 1.00 94.06 83 ASN A O 1
ATOM 675 N N . THR A 1 84 ? 3.305 -0.038 -5.308 1.00 93.81 84 THR A N 1
ATOM 676 C CA . THR A 1 84 ? 2.767 -1.173 -4.542 1.00 93.81 84 THR A CA 1
ATOM 677 C C . THR A 1 84 ? 3.538 -1.360 -3.239 1.00 93.81 84 THR A C 1
ATOM 679 O O . THR A 1 84 ? 2.921 -1.485 -2.188 1.00 93.81 84 THR A O 1
ATOM 682 N N . GLU A 1 85 ? 4.870 -1.319 -3.291 1.00 95.00 85 GLU A N 1
ATOM 683 C CA . GLU A 1 85 ? 5.744 -1.408 -2.113 1.00 95.00 85 GLU A CA 1
ATOM 684 C C . GLU A 1 85 ? 5.452 -0.273 -1.117 1.00 95.00 85 GLU A C 1
ATOM 686 O O . GLU A 1 85 ? 5.225 -0.538 0.060 1.00 95.00 85 GLU A O 1
ATOM 691 N N . GLN A 1 86 ? 5.342 0.971 -1.592 1.00 95.69 86 GLN A N 1
ATOM 692 C CA . GLN A 1 86 ? 4.992 2.129 -0.761 1.00 95.69 86 GLN A CA 1
ATOM 693 C C . GLN A 1 86 ? 3.612 1.993 -0.114 1.00 95.69 86 GLN A C 1
ATOM 695 O O . GLN A 1 86 ? 3.466 2.273 1.072 1.00 95.69 86 GLN A O 1
ATOM 700 N N . LYS A 1 87 ? 2.602 1.540 -0.869 1.00 94.81 87 LYS A N 1
ATOM 701 C CA . LYS A 1 87 ? 1.259 1.294 -0.324 1.00 94.81 87 LYS A CA 1
ATOM 702 C C . LYS A 1 87 ? 1.278 0.213 0.747 1.00 94.81 87 LYS A C 1
ATOM 704 O O . LYS A 1 87 ? 0.647 0.387 1.782 1.00 94.81 87 LYS A O 1
ATOM 709 N N . LEU A 1 88 ? 1.990 -0.888 0.508 1.00 96.62 88 LEU A N 1
ATOM 710 C CA . LEU A 1 88 ? 2.103 -1.969 1.483 1.00 96.62 88 LEU A CA 1
ATOM 711 C C . LEU A 1 88 ? 2.764 -1.482 2.768 1.00 96.62 88 LEU A C 1
ATOM 713 O O . LEU A 1 88 ? 2.243 -1.760 3.841 1.00 96.62 88 LEU A O 1
ATOM 717 N N . GLU A 1 89 ? 3.859 -0.733 2.665 1.00 96.50 89 GLU A N 1
ATOM 718 C CA . GLU A 1 89 ? 4.538 -0.186 3.840 1.00 96.50 89 GLU A CA 1
ATOM 719 C C . GLU A 1 89 ? 3.625 0.755 4.628 1.00 96.50 89 GLU A C 1
ATOM 721 O O . GLU A 1 89 ? 3.435 0.595 5.833 1.00 96.50 89 GLU A O 1
ATOM 726 N N . TYR A 1 90 ? 2.966 1.666 3.916 1.00 95.94 90 TYR A N 1
ATOM 727 C CA . TYR A 1 90 ? 1.984 2.567 4.493 1.00 95.94 90 TYR A CA 1
ATOM 728 C C . TYR A 1 90 ? 0.865 1.802 5.241 1.00 95.94 90 TYR A C 1
ATOM 730 O O . TYR A 1 90 ? 0.589 2.104 6.405 1.00 95.94 90 TYR A O 1
ATOM 738 N N . TYR A 1 91 ? 0.279 0.757 4.640 1.00 96.12 91 TYR A N 1
ATOM 739 C CA . TYR A 1 91 ? -0.764 -0.043 5.294 1.00 96.12 91 TYR A CA 1
ATOM 740 C C . TYR A 1 91 ? -0.242 -0.866 6.475 1.00 96.12 91 TYR A C 1
ATOM 742 O O . TYR A 1 91 ? -0.968 -1.039 7.451 1.00 96.12 91 TYR A O 1
ATOM 750 N N . ARG A 1 92 ? 0.999 -1.364 6.434 1.00 96.75 92 ARG A N 1
ATOM 751 C CA . ARG A 1 92 ? 1.595 -2.095 7.566 1.00 96.75 92 ARG A CA 1
ATOM 752 C C . ARG A 1 92 ? 1.714 -1.202 8.794 1.00 96.75 92 ARG A C 1
ATOM 754 O O . ARG A 1 92 ? 1.315 -1.619 9.880 1.00 96.75 92 ARG A O 1
ATOM 761 N N . ILE A 1 93 ? 2.216 0.018 8.609 1.00 96.00 93 ILE A N 1
ATOM 762 C CA . ILE A 1 93 ? 2.349 1.003 9.687 1.00 96.00 93 ILE A CA 1
ATOM 763 C C . ILE A 1 93 ? 0.965 1.392 10.213 1.00 96.00 93 ILE A C 1
ATOM 765 O O . ILE A 1 93 ? 0.731 1.346 11.420 1.00 96.00 93 ILE A O 1
ATOM 769 N N . PHE A 1 94 ? 0.030 1.710 9.316 1.00 95.88 94 PHE A N 1
ATOM 770 C CA . PHE A 1 94 ? -1.321 2.105 9.705 1.00 95.88 94 PHE A CA 1
ATOM 771 C C . PHE A 1 94 ? -2.069 0.995 10.463 1.00 95.88 94 PHE A C 1
ATOM 773 O O . PHE A 1 94 ? -2.671 1.257 11.501 1.00 95.88 94 PHE A O 1
ATOM 780 N N . LEU A 1 95 ? -2.000 -0.256 10.000 1.00 96.38 95 LEU A N 1
ATOM 781 C CA . LEU A 1 95 ? -2.631 -1.382 10.696 1.00 96.38 95 LEU A CA 1
ATOM 782 C C . LEU A 1 95 ? -1.995 -1.630 12.065 1.00 96.38 95 LEU A C 1
ATOM 784 O O . LEU A 1 95 ? -2.712 -1.922 13.018 1.00 96.38 95 LEU A O 1
ATOM 788 N N . ALA A 1 96 ? -0.674 -1.477 12.189 1.00 95.75 96 ALA A N 1
ATOM 789 C CA . ALA A 1 96 ? -0.002 -1.570 13.481 1.00 95.75 96 ALA A CA 1
ATOM 790 C C . ALA A 1 96 ? -0.492 -0.481 14.450 1.00 95.75 96 ALA A C 1
ATOM 792 O O . ALA A 1 96 ? -0.812 -0.788 15.597 1.00 95.75 96 ALA A O 1
ATOM 793 N N . GLN A 1 97 ? -0.622 0.762 13.977 1.00 95.00 97 GLN A N 1
ATOM 794 C CA . GL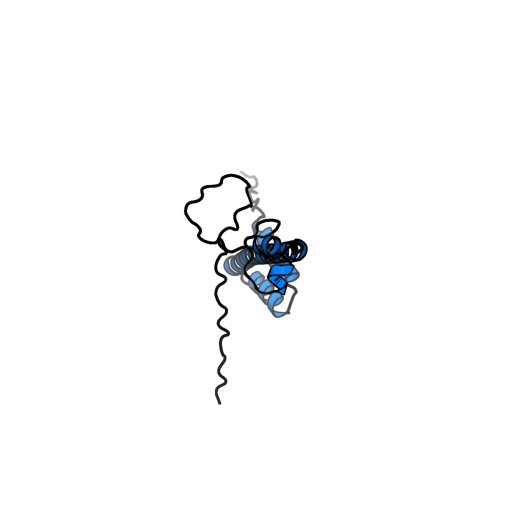N A 1 97 ? -1.174 1.885 14.741 1.00 95.00 97 GLN A CA 1
ATOM 795 C C . GLN A 1 97 ? -2.628 1.646 15.162 1.00 95.00 97 GLN A C 1
ATOM 797 O O . GLN A 1 97 ? -2.969 1.844 16.326 1.00 95.00 97 GLN A O 1
ATOM 802 N N . LEU A 1 98 ? -3.471 1.167 14.245 1.00 95.06 98 LEU A N 1
ATOM 803 C CA . LEU A 1 98 ? -4.865 0.829 14.528 1.00 95.06 98 LEU A CA 1
ATOM 804 C C . LEU A 1 98 ? -4.971 -0.298 15.565 1.00 95.06 98 LEU A C 1
ATOM 806 O O . LEU A 1 98 ? -5.752 -0.198 16.507 1.00 95.06 98 LEU A O 1
ATOM 810 N N . CYS A 1 99 ? -4.175 -1.361 15.426 1.00 94.94 99 CYS A N 1
ATOM 811 C CA . CYS A 1 99 ? -4.137 -2.440 16.410 1.00 94.94 99 CYS A CA 1
ATOM 812 C C . CYS A 1 99 ? -3.639 -1.960 17.776 1.00 94.94 99 CYS A C 1
ATOM 814 O O . CYS A 1 99 ? -4.172 -2.412 18.786 1.00 94.94 99 CYS A O 1
ATOM 816 N N . LYS A 1 100 ? -2.637 -1.071 17.812 1.00 94.12 100 LYS A N 1
ATOM 817 C CA . LYS A 1 100 ? -2.155 -0.457 19.054 1.00 94.12 100 LYS A CA 1
ATOM 818 C C . LYS A 1 100 ? -3.286 0.317 19.732 1.00 94.12 100 LYS A C 1
ATOM 820 O O . LYS A 1 100 ? -3.591 0.034 20.885 1.00 94.12 100 LYS A O 1
ATOM 825 N N . ALA A 1 101 ? -3.970 1.182 18.979 1.00 92.75 101 ALA A N 1
ATOM 826 C CA . ALA A 1 101 ? -5.134 1.914 19.466 1.00 92.75 101 ALA A CA 1
ATOM 827 C C . ALA A 1 101 ? -6.187 0.975 20.039 1.00 92.75 101 ALA A C 1
ATOM 829 O O . ALA A 1 101 ? -6.539 1.092 21.197 1.00 92.75 101 ALA A O 1
ATOM 830 N N . ILE A 1 102 ? -6.615 -0.052 19.316 1.00 92.44 102 ILE A N 1
ATOM 831 C CA . ILE A 1 102 ? -7.665 -0.944 19.829 1.00 92.44 102 ILE A CA 1
ATOM 832 C C . ILE A 1 102 ? -7.252 -1.684 21.121 1.00 92.44 102 ILE A C 1
ATOM 834 O O . ILE A 1 102 ? -8.117 -2.020 21.926 1.00 92.44 102 ILE A O 1
ATOM 838 N N . ARG A 1 103 ? -5.959 -1.968 21.322 1.00 93.25 103 ARG A N 1
ATOM 839 C CA . ARG A 1 103 ? -5.473 -2.740 22.480 1.00 93.25 103 ARG A CA 1
ATOM 840 C C . ARG A 1 103 ? -5.246 -1.908 23.737 1.00 93.25 103 ARG A C 1
ATOM 842 O O . ARG A 1 103 ? -5.436 -2.438 24.826 1.00 93.25 103 ARG A O 1
ATOM 849 N N . GLU A 1 104 ? -4.777 -0.676 23.587 1.00 91.50 104 GLU A N 1
ATOM 850 C CA . GLU A 1 104 ? -4.267 0.141 24.702 1.00 91.50 104 GLU A CA 1
ATOM 851 C C . GLU A 1 104 ? -5.214 1.292 25.078 1.00 91.50 104 GLU A C 1
ATOM 853 O O . GLU A 1 104 ? -5.151 1.829 26.180 1.00 91.50 104 GLU A O 1
ATOM 858 N N . CYS A 1 105 ? -6.122 1.647 24.175 1.00 88.88 105 CYS A N 1
ATOM 859 C CA . CYS A 1 105 ? -7.058 2.751 24.320 1.00 88.88 105 CYS A CA 1
ATOM 860 C C . CYS A 1 105 ? -8.219 2.416 25.269 1.00 88.88 105 CYS A C 1
ATOM 862 O O . CYS A 1 105 ? -8.552 1.248 25.497 1.00 88.88 105 CYS A O 1
ATOM 864 N N . SER A 1 106 ? -8.866 3.445 25.822 1.00 91.81 106 SER A N 1
ATOM 865 C CA . SER A 1 106 ? -10.001 3.238 26.724 1.00 91.81 106 SER A CA 1
ATOM 866 C C . SER A 1 106 ? -11.214 2.655 25.976 1.00 91.81 106 SER A C 1
ATOM 868 O O . SER A 1 106 ? -11.387 2.906 24.779 1.00 91.81 106 SER A O 1
ATOM 870 N N . PRO A 1 107 ? -12.122 1.925 26.656 1.00 91.81 107 PRO A N 1
ATOM 871 C CA . PRO A 1 107 ? -13.287 1.321 26.006 1.00 91.81 107 PRO A CA 1
ATOM 872 C C . PRO A 1 107 ? -14.146 2.324 25.227 1.00 91.81 107 PRO A C 1
ATOM 874 O O . PRO A 1 107 ? -14.643 1.997 24.154 1.00 91.81 107 PRO A O 1
ATOM 877 N N . THR A 1 108 ? -14.288 3.553 25.734 1.00 91.81 108 THR A N 1
ATOM 878 C CA . THR A 1 108 ? -15.054 4.628 25.085 1.00 91.81 108 THR A CA 1
ATOM 879 C C . THR A 1 108 ? -14.444 5.036 23.750 1.00 91.81 108 THR A C 1
ATOM 881 O O . THR A 1 108 ? -15.153 5.203 22.761 1.00 91.81 108 THR A O 1
ATOM 884 N N . GLU A 1 109 ? -13.127 5.194 23.711 1.00 91.44 109 GLU A N 1
ATOM 885 C CA . GLU A 1 109 ? -12.401 5.610 22.516 1.00 91.44 109 GLU A CA 1
ATOM 886 C C . GLU A 1 109 ? -12.319 4.477 21.480 1.00 91.44 109 GLU A C 1
ATOM 888 O O . GLU A 1 109 ? -12.492 4.721 20.284 1.00 91.44 109 GLU A O 1
ATOM 893 N N . VAL A 1 110 ? -12.172 3.222 21.920 1.00 94.50 110 VAL A N 1
ATOM 894 C CA . VAL A 1 110 ? -12.311 2.051 21.035 1.00 94.50 110 VAL A CA 1
ATOM 895 C C . VAL A 1 110 ? -13.692 2.041 20.378 1.00 94.50 110 VAL A C 1
ATOM 897 O O . VAL A 1 110 ? -13.805 1.808 19.173 1.00 94.50 110 VAL A O 1
ATOM 900 N N . ASP A 1 111 ? -14.743 2.360 21.134 1.00 93.81 111 ASP A N 1
ATOM 901 C CA . ASP A 1 111 ? -16.110 2.440 20.620 1.00 93.81 111 ASP A CA 1
ATOM 902 C C . ASP A 1 111 ? -16.269 3.549 19.562 1.00 93.81 111 ASP A C 1
ATOM 904 O O . ASP A 1 111 ? -16.997 3.371 18.582 1.00 93.81 111 ASP A O 1
ATOM 908 N N . LEU A 1 112 ? -15.555 4.674 19.707 1.00 92.12 112 LEU A N 1
ATOM 909 C CA . LEU A 1 112 ? -15.500 5.742 18.699 1.00 92.12 112 LEU A CA 1
ATOM 910 C C . LEU A 1 112 ? -14.808 5.277 17.414 1.00 92.12 112 LEU A C 1
ATOM 912 O O . LEU A 1 112 ? -15.349 5.483 16.324 1.00 92.12 112 LEU A O 1
ATOM 916 N N . ILE A 1 113 ? -13.669 4.589 17.528 1.00 93.00 113 ILE A N 1
ATOM 917 C CA . ILE A 1 113 ? -12.959 4.015 16.375 1.00 93.00 113 ILE A CA 1
ATOM 918 C C . ILE A 1 113 ? -13.860 3.002 15.654 1.00 93.00 113 ILE A C 1
ATOM 920 O O . ILE A 1 113 ? -14.011 3.058 14.432 1.00 93.00 113 ILE A O 1
ATOM 924 N N . VAL A 1 114 ? -14.521 2.108 16.394 1.00 94.62 114 VAL A N 1
ATOM 925 C CA . VAL A 1 114 ? -15.440 1.109 15.824 1.00 94.62 114 VAL A CA 1
ATOM 926 C C . VAL A 1 114 ? -16.644 1.773 15.154 1.00 94.62 114 VAL A C 1
ATOM 928 O O . VAL A 1 114 ? -17.028 1.357 14.059 1.00 94.62 114 VAL A O 1
ATOM 931 N N . LYS A 1 115 ? -17.232 2.812 15.761 1.00 95.44 115 LYS A N 1
ATOM 932 C CA . LYS A 1 115 ? -18.321 3.594 15.148 1.00 95.44 115 LYS A CA 1
ATOM 933 C C . LYS A 1 115 ? -17.868 4.268 13.855 1.00 95.44 115 LYS A C 1
ATOM 935 O O . LYS A 1 115 ? -18.604 4.206 12.875 1.00 95.44 115 LYS A O 1
ATOM 940 N N . CYS A 1 116 ? -16.661 4.831 13.836 1.00 94.31 116 CYS A N 1
ATOM 941 C CA . CYS A 1 116 ? -16.061 5.443 12.650 1.00 94.31 116 CYS A CA 1
ATOM 942 C C . CYS A 1 116 ? -15.878 4.420 11.512 1.00 94.31 116 CYS A C 1
ATOM 944 O O . CYS A 1 116 ? -16.249 4.677 10.371 1.00 94.31 116 CYS A O 1
ATOM 946 N N . VAL A 1 117 ? -15.406 3.207 11.812 1.00 94.44 117 VAL A N 1
ATOM 947 C CA . VAL A 1 117 ? -15.290 2.141 10.799 1.00 94.44 117 VAL A CA 1
ATOM 948 C C . VAL A 1 117 ? -16.669 1.678 10.310 1.00 94.44 117 VAL A C 1
ATOM 950 O O . VAL A 1 117 ? -16.887 1.513 9.110 1.00 94.44 117 VAL A O 1
ATOM 953 N N . ARG A 1 118 ? -17.624 1.472 11.226 1.00 96.31 118 ARG A N 1
ATOM 954 C CA . ARG A 1 118 ? -18.967 0.961 10.896 1.00 96.31 118 ARG A CA 1
ATOM 955 C C . ARG A 1 118 ? -19.834 1.955 10.127 1.00 96.31 118 ARG A C 1
ATOM 957 O O . ARG A 1 118 ? -20.723 1.512 9.407 1.00 96.31 118 ARG A O 1
ATOM 964 N N . SER A 1 119 ? -19.586 3.259 10.246 1.00 95.75 119 SER A N 1
ATOM 965 C CA . SER A 1 119 ? -20.282 4.279 9.450 1.00 95.75 119 SER A CA 1
ATOM 966 C C . SER A 1 119 ? -19.825 4.323 7.986 1.00 95.75 119 SER A C 1
ATOM 968 O O . SER A 1 119 ? -20.395 5.077 7.201 1.00 95.75 119 SER A O 1
ATOM 970 N N . GLY A 1 120 ? -18.826 3.517 7.604 1.00 93.19 120 GLY A N 1
ATOM 971 C CA . GLY A 1 120 ? -18.251 3.536 6.260 1.00 93.19 120 GLY A CA 1
ATOM 972 C C . GLY A 1 120 ? -17.363 4.756 6.017 1.00 93.19 120 GLY A C 1
ATOM 973 O O . GLY A 1 120 ? -17.267 5.214 4.879 1.00 93.19 120 GLY A O 1
ATOM 974 N N . ALA A 1 121 ? -16.747 5.302 7.072 1.00 94.31 121 ALA A N 1
ATOM 975 C CA . ALA A 1 121 ? -15.852 6.445 6.958 1.00 94.31 121 ALA A CA 1
ATOM 976 C C . ALA A 1 121 ? -14.675 6.159 6.014 1.00 94.31 121 ALA A C 1
ATOM 978 O O . ALA A 1 121 ? -14.251 5.011 5.827 1.00 94.31 121 ALA A O 1
ATOM 979 N N . SER A 1 122 ? -14.133 7.223 5.417 1.00 96.31 122 SER A N 1
ATOM 980 C CA . SER A 1 122 ? -12.973 7.088 4.545 1.00 96.31 122 SER A CA 1
ATOM 981 C C . SER A 1 122 ? -11.757 6.610 5.339 1.00 96.31 122 SER A C 1
ATOM 983 O O . SER A 1 122 ? -11.640 6.826 6.546 1.00 96.31 122 SER A O 1
ATOM 985 N N . GLU A 1 123 ? -10.803 5.991 4.648 1.00 92.62 123 GLU A N 1
ATOM 986 C CA . GLU A 1 123 ? -9.548 5.566 5.270 1.00 92.62 123 GLU A CA 1
ATOM 987 C C . GLU A 1 123 ? -8.827 6.734 5.968 1.00 92.62 123 GLU A C 1
ATOM 989 O O . GLU A 1 123 ? -8.202 6.558 7.012 1.00 92.62 123 GLU A O 1
ATOM 994 N N . GLU A 1 124 ? -8.939 7.943 5.415 1.00 93.94 124 GLU A N 1
ATOM 995 C CA . GLU A 1 124 ? -8.340 9.138 5.998 1.00 93.94 124 GLU A CA 1
ATOM 996 C C . GLU A 1 124 ? -9.021 9.577 7.294 1.00 93.94 124 GLU A C 1
ATOM 998 O O . GLU A 1 124 ? -8.333 9.991 8.227 1.00 93.94 124 GLU A O 1
ATOM 1003 N N . ASP A 1 125 ? -10.336 9.419 7.392 1.00 93.56 125 ASP A N 1
ATOM 1004 C CA . ASP A 1 125 ? -11.082 9.725 8.613 1.00 93.56 125 ASP A CA 1
ATOM 1005 C C . ASP A 1 125 ? -10.777 8.715 9.718 1.00 93.56 125 ASP A C 1
ATOM 1007 O O . ASP A 1 125 ? -10.509 9.110 10.854 1.00 93.56 125 ASP A O 1
ATOM 1011 N N . ILE A 1 126 ? -10.703 7.424 9.376 1.00 94.88 126 ILE A N 1
ATOM 1012 C CA . ILE A 1 126 ? -10.294 6.372 10.319 1.00 94.88 126 ILE A CA 1
ATOM 1013 C C . ILE A 1 126 ? -8.865 6.643 10.808 1.00 94.88 126 ILE A C 1
ATOM 1015 O O . ILE A 1 126 ? -8.591 6.583 12.007 1.00 94.88 126 ILE A O 1
ATOM 1019 N N . ARG A 1 127 ? -7.948 7.003 9.901 1.00 94.81 127 ARG A N 1
ATOM 1020 C CA . ARG A 1 127 ? -6.566 7.359 10.255 1.00 94.81 127 ARG A CA 1
ATOM 1021 C C . ARG A 1 127 ? -6.504 8.568 11.178 1.00 94.81 127 ARG A C 1
ATOM 1023 O O . ARG A 1 127 ? -5.732 8.556 12.132 1.00 94.81 127 ARG A O 1
ATOM 1030 N N . ARG A 1 128 ? -7.307 9.597 10.908 1.00 94.44 128 ARG A N 1
ATOM 1031 C CA . ARG A 1 128 ? -7.389 10.811 11.730 1.00 94.44 128 ARG A CA 1
ATOM 1032 C C . ARG A 1 128 ? -7.875 10.495 13.141 1.00 94.44 128 ARG A C 1
ATOM 1034 O O . ARG A 1 128 ? -7.342 11.052 14.096 1.00 94.44 128 ARG A O 1
ATOM 1041 N N . GLU A 1 129 ? -8.847 9.598 13.265 1.00 93.25 129 GLU A N 1
ATOM 1042 C CA . GLU A 1 129 ? -9.373 9.147 14.554 1.00 93.25 129 GLU A CA 1
ATOM 1043 C C . GLU A 1 129 ? -8.304 8.404 15.367 1.00 93.25 129 GLU A C 1
ATOM 1045 O O . GLU A 1 129 ? -8.015 8.777 16.502 1.00 93.25 129 GLU A O 1
ATOM 1050 N N . VAL A 1 130 ? -7.635 7.424 14.750 1.00 94.25 130 VAL A N 1
ATOM 1051 C CA . VAL A 1 130 ? -6.532 6.670 15.374 1.00 94.25 130 VAL A CA 1
ATOM 1052 C C . VAL A 1 130 ? -5.375 7.594 15.769 1.00 94.25 130 VAL A C 1
ATOM 1054 O O . VAL A 1 130 ? -4.824 7.473 16.862 1.00 94.25 130 VAL A O 1
ATOM 1057 N N . ALA A 1 131 ? -5.017 8.546 14.903 1.00 92.56 131 ALA A N 1
ATOM 1058 C CA . ALA A 1 131 ? -3.956 9.512 15.172 1.00 92.56 131 ALA A CA 1
ATOM 1059 C C . ALA A 1 131 ? -4.310 10.462 16.324 1.00 92.56 131 ALA A C 1
ATOM 1061 O O . ALA A 1 131 ? -3.426 10.825 17.096 1.00 92.56 131 ALA A O 1
ATOM 1062 N N . ARG A 1 132 ? -5.585 10.851 16.472 1.00 91.38 132 ARG A N 1
ATOM 1063 C CA . ARG A 1 132 ? -6.031 11.690 17.594 1.00 91.38 132 ARG A CA 1
ATOM 1064 C C . ARG A 1 132 ? -5.724 11.019 18.927 1.00 91.38 132 ARG A C 1
ATOM 1066 O O . ARG A 1 132 ? -5.164 11.668 19.805 1.00 91.38 132 ARG A O 1
ATOM 1073 N N . TRP A 1 133 ? -6.048 9.734 19.047 1.00 90.50 133 TRP A N 1
ATOM 1074 C CA . TRP A 1 133 ? -5.741 8.969 20.249 1.00 90.50 133 TRP A CA 1
ATOM 1075 C C . TRP A 1 133 ? -4.228 8.810 20.460 1.00 90.50 133 TRP A C 1
ATOM 1077 O O . TRP A 1 133 ? -3.726 9.155 21.526 1.00 90.50 133 TRP A O 1
ATOM 1087 N N . LEU A 1 134 ? -3.481 8.392 19.429 1.00 89.88 134 LEU A N 1
ATOM 1088 C CA . LEU A 1 134 ? -2.020 8.231 19.524 1.00 89.88 134 LEU A CA 1
ATOM 1089 C C . LEU A 1 134 ? -1.311 9.519 19.966 1.00 89.88 134 LEU A C 1
ATOM 1091 O O . LEU A 1 134 ? -0.356 9.471 20.737 1.00 89.88 134 LEU A O 1
ATOM 1095 N N . ASN A 1 135 ? -1.784 10.673 19.495 1.00 87.44 135 ASN A N 1
ATOM 1096 C CA . ASN A 1 135 ? -1.229 11.969 19.874 1.00 87.44 135 ASN A CA 1
ATOM 1097 C C . ASN A 1 135 ? -1.624 12.377 21.304 1.00 87.44 135 ASN A C 1
ATOM 1099 O O . ASN A 1 135 ? -0.873 13.106 21.945 1.00 87.44 135 ASN A O 1
ATOM 1103 N N . SER A 1 136 ? -2.764 11.896 21.813 1.00 82.00 136 SER A N 1
ATOM 1104 C CA . SER A 1 136 ? -3.203 12.113 23.198 1.00 82.00 136 SER A CA 1
ATOM 1105 C C . SER A 1 136 ? -2.375 11.310 24.209 1.00 82.00 136 SER A C 1
ATOM 1107 O O . SER A 1 136 ? -2.196 11.756 25.341 1.00 82.00 136 SER A O 1
ATOM 1109 N N . GLU A 1 137 ? -1.820 10.158 23.816 1.00 65.56 137 GLU A N 1
ATOM 1110 C CA . GLU A 1 137 ? -0.863 9.415 24.653 1.00 65.56 137 GLU A CA 1
ATOM 1111 C C . GLU A 1 137 ? 0.483 10.143 24.808 1.00 65.56 137 GLU A C 1
ATOM 1113 O O . GLU A 1 137 ? 1.195 9.923 25.784 1.00 65.56 137 GLU A O 1
ATOM 1118 N N . MET A 1 138 ? 0.852 11.015 23.859 1.00 58.41 138 MET A N 1
ATOM 1119 C CA . MET A 1 138 ? 2.147 11.710 23.867 1.00 58.41 138 MET A CA 1
ATOM 1120 C C . MET A 1 138 ? 2.164 13.006 24.685 1.00 58.41 138 MET A C 1
ATOM 1122 O O . MET A 1 138 ? 3.184 13.693 24.695 1.00 58.41 138 MET A O 1
ATOM 1126 N N . THR A 1 139 ? 1.085 13.346 25.394 1.00 44.91 139 THR A N 1
ATOM 1127 C CA . THR A 1 139 ? 1.112 14.401 26.416 1.00 44.91 139 THR A CA 1
ATOM 1128 C C . THR A 1 139 ? 1.794 13.861 27.678 1.00 44.91 139 THR A C 1
ATOM 1130 O O . THR A 1 139 ? 1.205 13.013 28.351 1.00 44.91 139 THR A O 1
ATOM 1133 N N . PRO A 1 140 ? 3.006 14.324 28.056 1.00 46.59 140 PRO A N 1
ATOM 1134 C CA . PRO A 1 140 ? 3.555 13.992 29.360 1.00 46.59 140 PRO A CA 1
ATOM 1135 C C . PRO A 1 140 ? 2.631 14.601 30.410 1.00 46.59 140 PRO A C 1
ATOM 1137 O O . PRO A 1 140 ? 2.333 15.796 30.362 1.00 46.59 140 PRO A O 1
ATOM 1140 N N . CYS A 1 141 ? 2.176 13.782 31.353 1.00 38.78 141 CYS A N 1
ATOM 1141 C CA . CYS A 1 141 ? 1.511 14.252 32.556 1.00 38.78 141 CYS A CA 1
ATOM 1142 C C . CYS A 1 141 ? 2.491 15.150 33.333 1.00 38.78 141 CYS A C 1
ATOM 1144 O O . CYS A 1 141 ? 3.311 14.668 34.110 1.00 38.78 141 CYS A O 1
ATOM 1146 N N . ALA A 1 142 ? 2.460 16.460 33.088 1.00 46.03 142 ALA A N 1
ATOM 1147 C CA . ALA A 1 142 ? 3.092 17.439 33.956 1.00 46.03 142 ALA A CA 1
ATOM 1148 C C . ALA A 1 142 ? 2.165 17.656 35.157 1.00 46.03 142 ALA A C 1
ATOM 1150 O O . ALA A 1 142 ? 1.368 18.591 35.187 1.00 46.03 142 ALA A O 1
ATOM 1151 N N . SER A 1 143 ? 2.248 16.757 36.136 1.00 49.62 143 SER A N 1
ATOM 1152 C CA . SER A 1 143 ? 1.635 16.951 37.447 1.00 49.62 143 SER A CA 1
ATOM 1153 C C . SER A 1 143 ? 2.681 16.792 38.546 1.00 49.62 143 SER A C 1
ATOM 1155 O O . SER A 1 143 ? 2.773 15.751 39.186 1.00 49.62 143 SER A O 1
ATOM 1157 N N . GLU A 1 144 ? 3.426 17.862 38.807 1.00 44.19 144 GLU A N 1
ATOM 1158 C CA . GLU A 1 144 ? 3.909 18.155 40.157 1.00 44.19 144 GLU A CA 1
ATOM 1159 C C . GLU A 1 144 ? 3.433 19.560 40.523 1.00 44.19 144 GLU A C 1
ATOM 1161 O O . GLU A 1 144 ? 4.155 20.549 40.480 1.00 44.19 144 GLU A O 1
ATOM 1166 N N . SER A 1 145 ? 2.144 19.649 40.841 1.00 48.28 145 SER A N 1
ATOM 1167 C CA . SER A 1 145 ? 1.675 20.634 41.804 1.00 48.28 145 SER A CA 1
ATOM 1168 C C . SER A 1 145 ? 1.606 19.915 43.141 1.00 48.28 145 SER A C 1
ATOM 1170 O O . SER A 1 145 ? 0.657 19.173 43.383 1.00 48.28 145 SER A O 1
ATOM 1172 N N . ASN A 1 146 ? 2.599 20.125 44.003 1.00 49.75 146 ASN A N 1
ATOM 1173 C CA . ASN A 1 146 ? 2.330 20.067 45.429 1.00 49.75 146 ASN A CA 1
ATOM 1174 C C . ASN A 1 146 ? 2.713 21.408 46.055 1.00 49.75 146 ASN A C 1
ATOM 1176 O O . ASN A 1 146 ? 3.826 21.908 45.906 1.00 49.75 146 ASN A O 1
ATOM 1180 N N . ASN A 1 147 ? 1.689 22.006 46.642 1.00 49.22 147 ASN A N 1
ATOM 1181 C CA . ASN A 1 147 ? 1.583 23.358 47.150 1.00 49.22 147 ASN A CA 1
ATOM 1182 C C . ASN A 1 147 ? 1.915 23.338 48.654 1.00 49.22 147 ASN A C 1
ATOM 1184 O O . ASN A 1 147 ? 1.501 22.412 49.340 1.00 49.22 147 ASN A O 1
ATOM 1188 N N . GLN A 1 148 ? 2.685 24.338 49.088 1.00 50.81 148 GLN A N 1
ATOM 1189 C CA . GLN A 1 148 ? 2.786 25.014 50.396 1.00 50.81 148 GLN A CA 1
ATOM 1190 C C . GLN A 1 148 ? 2.142 24.426 51.688 1.00 50.81 148 GLN A C 1
ATOM 1192 O O . GLN A 1 148 ? 1.068 23.837 51.670 1.00 50.81 148 GLN A O 1
ATOM 1197 N N . GLN A 1 149 ? 2.752 24.822 52.826 1.00 54.38 149 GLN A N 1
ATOM 1198 C CA . GLN A 1 149 ? 2.395 24.653 54.258 1.00 54.38 149 GLN A CA 1
ATOM 1199 C C . GLN A 1 149 ? 2.857 23.319 54.882 1.00 54.38 149 GLN A C 1
ATOM 1201 O O . GLN A 1 149 ? 2.502 22.255 54.397 1.00 54.38 149 GLN A O 1
ATOM 1206 N N . ILE A 1 150 ? 3.656 23.277 55.961 1.00 48.53 150 ILE A N 1
ATOM 1207 C CA . ILE A 1 150 ? 3.725 24.095 57.196 1.00 48.53 150 ILE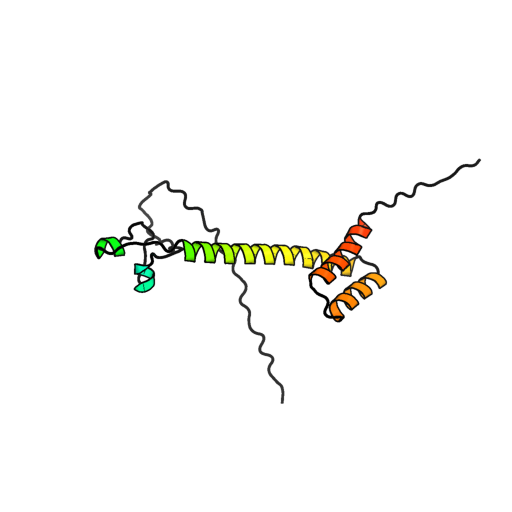 A CA 1
ATOM 1208 C C . ILE A 1 150 ? 5.186 24.319 57.604 1.00 48.53 150 ILE A C 1
ATOM 1210 O O . ILE A 1 150 ? 5.974 23.354 57.490 1.00 48.53 150 ILE A O 1
#

Secondary structure (DSSP, 8-state):
-------------PPPP------------S-------S---HHHHHHT------SS-HHHHHTT------HHHHHHHHHHHHHHHHHHHHHHHHHHHHHHHHHHS-HHHHHHHHHHHHTT--HHHHHHHHHHHHHHHTS-----------

Foldseek 3Di:
DDDDPPDPPDDPDDDDDPPDDPDPDDDDPDDPPQDPDPFAFPVCVVVVHDFSPDVQTPVCVVVVHHGHHPVVVVVVVVVVVVVVVVVVVVVVVQVVLVVCCCPPPDPVLVVVLVVCVVVVHDPVVSSVSSVVVVVVVPDPPPDDDDDDDD

Radius of gyration: 28.2 Å; chains: 1; bounding box: 63×51×96 Å

pLDDT: mean 75.81, std 20.37, range [32.22, 96.75]

Organism: NCBI:txid1226010